Protein AF-A0A8C5NY15-F1 (afdb_monomer_lite)

InterPro domains:
  IPR000096 Serum amyloid A protein [PF00277] (27-74)
  IPR000096 Serum amyloid A protein [SM00197] (20-74)

Secondary structure (DSSP, 8-state):
-HHHHHHHHHHHHHHHTSHHHHHHHHHHHHHHHHHHHHTT--HHHHHHHHHHHHHHHTT--GGGGPPTT--TT-

Foldseek 3Di:
DVVVVVVVVVCVVCVVVVNVVVVVLVVVLVVVLVVVVVVPDDPVVSVVSVVLSVCVVVVHDNCVPPDPPDDPVD

Structure (mmCIF, N/CA/C/O backbone):
data_AF-A0A8C5NY15-F1
#
_entry.id   AF-A0A8C5NY15-F1
#
loop_
_atom_site.group_PDB
_atom_site.id
_atom_site.type_symbol
_atom_site.label_atom_id
_atom_site.label_alt_id
_atom_site.label_comp_id
_atom_site.label_asym_id
_atom_site.label_entity_id
_atom_site.label_seq_id
_atom_site.pdbx_PDB_ins_code
_atom_site.Cartn_x
_atom_site.Cartn_y
_atom_site.Cartn_z
_atom_site.occupancy
_atom_site.B_iso_or_equiv
_atom_site.auth_seq_id
_atom_site.auth_comp_id
_atom_site.auth_asym_id
_atom_site.auth_atom_id
_atom_site.pdbx_PDB_model_num
ATOM 1 N N . MET A 1 1 ? 4.104 -2.365 33.872 1.00 61.97 1 MET A N 1
ATOM 2 C CA . MET A 1 1 ? 2.656 -2.310 34.181 1.00 61.97 1 MET A CA 1
ATOM 3 C C . MET A 1 1 ? 1.978 -1.057 33.629 1.00 61.97 1 MET A C 1
ATOM 5 O O . MET A 1 1 ? 1.118 -1.219 32.786 1.00 61.97 1 MET A O 1
ATOM 9 N N . LYS A 1 2 ? 2.395 0.168 33.994 1.00 67.69 2 LYS A N 1
ATOM 10 C CA . LYS A 1 2 ? 1.721 1.424 33.576 1.00 67.69 2 LYS A CA 1
ATOM 11 C C . LYS A 1 2 ? 1.807 1.743 32.069 1.00 67.69 2 LYS A C 1
ATOM 13 O O . LYS A 1 2 ? 0.832 2.192 31.479 1.00 67.69 2 LYS A O 1
ATOM 18 N N . LEU A 1 3 ? 2.955 1.464 31.440 1.00 73.31 3 LEU A N 1
ATOM 19 C CA . LEU A 1 3 ? 3.158 1.657 29.994 1.00 73.31 3 LEU A CA 1
ATOM 20 C C . LEU A 1 3 ? 2.342 0.667 29.155 1.00 73.31 3 LEU A C 1
ATOM 22 O O . LEU A 1 3 ? 1.717 1.057 28.180 1.00 73.31 3 LEU A O 1
ATOM 26 N N . PHE A 1 4 ? 2.294 -0.599 29.576 1.00 74.88 4 PHE A N 1
ATOM 27 C CA . PHE A 1 4 ? 1.541 -1.646 28.882 1.00 74.88 4 PHE A CA 1
ATOM 28 C C . PHE A 1 4 ? 0.036 -1.385 28.907 1.00 74.88 4 PHE A C 1
ATOM 30 O O . PHE A 1 4 ? -0.624 -1.535 27.886 1.00 74.88 4 PHE A O 1
ATOM 37 N N . THR A 1 5 ? -0.504 -0.934 30.041 1.00 82.31 5 THR A N 1
ATOM 38 C CA . THR A 1 5 ? -1.920 -0.558 30.135 1.00 82.31 5 THR A CA 1
ATOM 39 C C . THR A 1 5 ? -2.262 0.647 29.259 1.00 82.31 5 THR A C 1
ATOM 41 O O . THR A 1 5 ? -3.314 0.649 28.628 1.00 82.31 5 THR A O 1
ATOM 44 N N . GLY A 1 6 ? -1.368 1.639 29.160 1.00 81.56 6 GLY A N 1
ATOM 45 C CA . GLY A 1 6 ? -1.557 2.786 28.264 1.00 81.56 6 GLY A CA 1
ATOM 46 C C . GLY A 1 6 ? -1.489 2.400 26.785 1.00 81.56 6 GLY A C 1
ATOM 47 O O . GLY A 1 6 ? -2.303 2.857 25.990 1.00 81.56 6 GLY A O 1
ATOM 48 N N . LEU A 1 7 ? -0.570 1.502 26.429 1.00 82.00 7 LEU A N 1
ATOM 49 C CA . LEU A 1 7 ? -0.405 1.014 25.061 1.00 82.00 7 LEU A CA 1
ATOM 50 C C . LEU A 1 7 ? -1.613 0.173 24.629 1.00 82.00 7 LEU A C 1
ATOM 52 O O . LEU A 1 7 ? -2.143 0.401 23.550 1.00 82.00 7 LEU A O 1
ATOM 56 N N . ILE A 1 8 ? -2.125 -0.706 25.499 1.00 81.81 8 ILE A N 1
ATOM 57 C CA . ILE A 1 8 ? -3.360 -1.468 25.241 1.00 81.81 8 ILE A CA 1
ATOM 58 C C . ILE A 1 8 ? -4.559 -0.534 25.048 1.00 81.81 8 ILE A C 1
ATOM 60 O O . ILE A 1 8 ? -5.338 -0.744 24.122 1.00 81.81 8 ILE A O 1
ATOM 64 N N . PHE A 1 9 ? -4.696 0.513 25.868 1.00 80.31 9 PHE A N 1
ATOM 65 C CA . PHE A 1 9 ? -5.777 1.490 25.721 1.00 80.31 9 PHE A CA 1
ATOM 66 C C . PHE A 1 9 ? -5.677 2.270 24.400 1.00 80.31 9 PHE A C 1
ATOM 68 O O . PHE A 1 9 ? -6.666 2.372 23.676 1.00 80.31 9 PHE A O 1
ATOM 75 N N . CYS A 1 10 ? -4.480 2.742 24.035 1.00 73.88 10 CYS A N 1
ATOM 76 C CA . CYS A 1 10 ? -4.231 3.380 22.737 1.00 73.88 10 CYS A CA 1
ATOM 77 C C . CYS A 1 10 ? -4.584 2.456 21.564 1.00 73.88 10 CYS A C 1
ATOM 79 O O . CYS A 1 10 ? -5.269 2.879 20.634 1.00 73.88 10 CYS A O 1
ATOM 81 N N . SER A 1 11 ? -4.170 1.188 21.619 1.00 75.19 11 SER A N 1
ATOM 82 C CA . SER A 1 11 ? -4.479 0.196 20.584 1.00 75.19 11 SER A CA 1
ATOM 83 C C . SER A 1 11 ? -5.979 -0.073 20.461 1.00 75.19 11 SER A C 1
ATOM 85 O O . SER A 1 11 ? -6.480 -0.232 19.353 1.00 75.19 11 SER A O 1
ATOM 87 N N . LEU A 1 12 ? -6.710 -0.094 21.579 1.00 78.06 12 LEU A N 1
ATOM 88 C CA . LEU A 1 12 ? -8.162 -0.294 21.601 1.00 78.06 12 LEU A CA 1
ATOM 89 C C . LEU A 1 12 ? -8.910 0.888 20.970 1.00 78.06 12 LEU A C 1
ATOM 91 O O . LEU A 1 12 ? -9.798 0.681 20.145 1.00 78.06 12 LEU A O 1
ATOM 95 N N . VAL A 1 13 ? -8.516 2.121 21.301 1.00 75.38 13 VAL A N 1
ATOM 96 C CA . VAL A 1 13 ? -9.120 3.342 20.738 1.00 75.38 13 VAL A CA 1
ATOM 97 C C . VAL A 1 13 ? -8.834 3.469 19.235 1.00 75.38 13 VAL A C 1
ATOM 99 O O . VAL A 1 13 ? -9.737 3.757 18.446 1.00 75.38 13 VAL A O 1
ATOM 102 N N . LEU A 1 14 ? -7.600 3.198 18.802 1.00 71.62 14 LEU A N 1
ATOM 103 C CA . LEU A 1 14 ? -7.234 3.221 17.381 1.00 71.62 14 LEU A CA 1
ATOM 104 C C . LEU A 1 14 ? -7.850 2.050 16.596 1.00 71.62 14 LEU A C 1
ATOM 106 O O . LEU A 1 14 ? -8.213 2.215 15.432 1.00 71.62 14 LEU A O 1
ATOM 110 N N . GLY A 1 15 ? -8.005 0.882 17.225 1.00 70.31 15 GLY A N 1
ATOM 111 C CA . GLY A 1 15 ? -8.621 -0.297 16.616 1.00 70.31 15 GLY A CA 1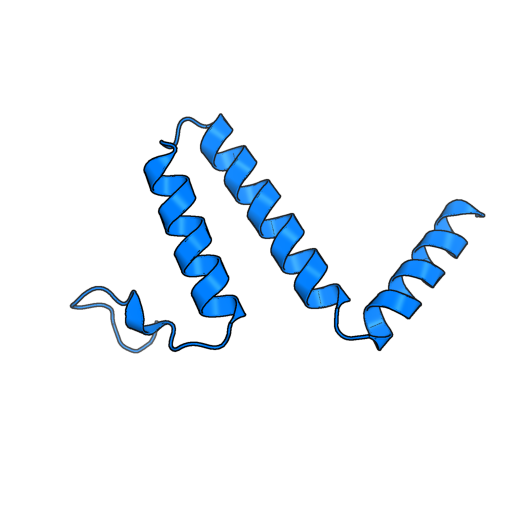
ATOM 112 C C . GLY A 1 15 ? -10.114 -0.119 16.331 1.00 70.31 15 GLY A C 1
ATOM 113 O O . GLY A 1 15 ? -10.581 -0.509 15.266 1.00 70.31 15 GLY A O 1
ATOM 114 N N . ILE A 1 16 ? -10.858 0.532 17.234 1.00 69.69 16 ILE A N 1
ATOM 115 C CA . ILE A 1 16 ? -12.302 0.788 17.068 1.00 69.69 16 ILE A CA 1
ATOM 116 C C . ILE A 1 16 ? -12.583 1.815 15.956 1.00 69.69 16 ILE A C 1
ATOM 118 O O . ILE A 1 16 ? -13.624 1.754 15.309 1.00 69.69 16 ILE A O 1
ATOM 122 N N . SER A 1 17 ? -11.654 2.738 15.695 1.00 65.56 17 SER A N 1
ATOM 123 C CA . SER A 1 17 ? -11.824 3.790 14.679 1.00 65.56 17 SER A CA 1
ATOM 124 C C . SER A 1 17 ? -11.471 3.357 13.248 1.00 65.56 17 SER A C 1
ATOM 126 O O . SER A 1 17 ? -11.551 4.176 12.336 1.00 65.56 17 SER A O 1
ATOM 128 N N . GLY A 1 18 ? -11.036 2.109 13.023 1.00 64.00 18 GLY A N 1
ATOM 129 C CA . GLY A 1 18 ? -10.584 1.619 11.708 1.00 64.00 18 GLY A CA 1
ATOM 130 C C . GLY A 1 18 ? -9.271 2.245 11.201 1.00 64.00 18 GLY A C 1
ATOM 131 O O . GLY A 1 18 ? -8.675 1.750 10.247 1.00 64.00 18 GLY A O 1
ATOM 132 N N . SER A 1 19 ? -8.774 3.288 11.873 1.00 73.69 19 SER A N 1
ATOM 133 C CA . SER A 1 19 ? -7.561 4.039 11.530 1.00 73.69 19 SER A CA 1
ATOM 134 C C . SER A 1 19 ? -6.273 3.258 11.811 1.00 73.69 19 SER A C 1
ATOM 136 O O . SER A 1 19 ? -5.255 3.476 11.155 1.00 73.69 19 SER A O 1
ATOM 138 N N . TRP A 1 20 ? -6.314 2.289 12.733 1.00 75.94 20 TRP A N 1
ATOM 139 C CA . TRP A 1 20 ? -5.138 1.496 13.100 1.00 75.94 20 TRP A CA 1
ATOM 140 C C . TRP A 1 20 ? -4.481 0.800 11.900 1.00 75.94 20 TRP A C 1
ATOM 142 O O . TRP A 1 20 ? -3.261 0.845 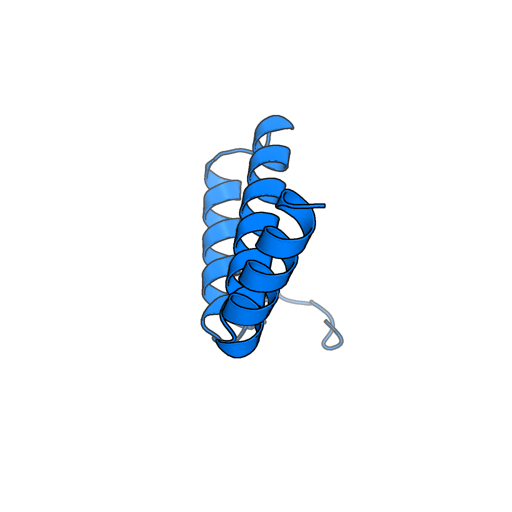11.764 1.00 75.94 20 TRP A O 1
ATOM 152 N N . PHE A 1 21 ? -5.269 0.217 10.991 1.00 76.44 21 PHE A N 1
ATOM 153 C CA . PHE A 1 21 ? -4.716 -0.469 9.820 1.00 76.44 21 PHE A CA 1
ATOM 154 C C . PHE A 1 21 ? -4.056 0.505 8.833 1.00 76.44 21 PHE A C 1
ATOM 156 O O . PHE A 1 21 ? -2.995 0.200 8.287 1.00 76.44 21 PHE A O 1
ATOM 163 N N . SER A 1 22 ? -4.643 1.692 8.647 1.00 79.19 22 SER A N 1
ATOM 164 C CA . SER A 1 22 ? -4.071 2.752 7.808 1.00 79.19 22 SER A CA 1
ATOM 165 C C . SER A 1 22 ? -2.752 3.254 8.387 1.00 79.19 22 SER A C 1
ATOM 167 O O . SER A 1 22 ? -1.744 3.271 7.687 1.00 79.19 22 SER A O 1
ATOM 169 N N . PHE A 1 23 ? -2.742 3.575 9.682 1.00 81.50 23 PHE A N 1
ATOM 170 C CA . PHE A 1 23 ? -1.560 4.061 10.388 1.00 81.50 23 PHE A CA 1
ATOM 171 C C . PHE A 1 23 ? -0.405 3.051 10.352 1.00 81.50 23 PHE A C 1
ATOM 173 O O . PHE A 1 23 ? 0.727 3.411 10.041 1.00 81.50 23 PHE A O 1
ATOM 180 N N . VAL A 1 24 ? -0.682 1.769 10.622 1.00 83.88 24 VAL A N 1
ATOM 181 C CA . VAL A 1 24 ? 0.341 0.710 10.573 1.00 83.88 24 VAL A CA 1
ATOM 182 C C . VAL A 1 24 ? 0.867 0.511 9.149 1.00 83.88 24 VAL A C 1
ATOM 184 O O . VAL A 1 24 ? 2.073 0.366 8.959 1.00 83.88 24 VAL A O 1
ATOM 187 N N . SER A 1 25 ? -0.014 0.531 8.146 1.00 81.12 25 SER A N 1
ATOM 188 C CA . SER A 1 25 ? 0.380 0.370 6.740 1.00 81.12 25 SER A CA 1
ATOM 189 C C . SER A 1 25 ? 1.224 1.536 6.227 1.00 81.12 25 SER A C 1
ATOM 191 O O . SER A 1 25 ? 2.087 1.335 5.373 1.00 81.12 25 SER A O 1
ATOM 193 N N . GLU A 1 26 ? 0.966 2.751 6.708 1.00 84.12 26 GLU A N 1
ATOM 194 C CA . GLU A 1 26 ? 1.740 3.952 6.390 1.00 84.12 26 GLU A CA 1
ATOM 195 C C . GLU A 1 26 ? 3.114 3.908 7.063 1.00 84.12 26 GLU A C 1
ATOM 197 O O . GLU A 1 26 ? 4.124 3.914 6.366 1.00 84.12 26 GLU A O 1
ATOM 202 N N . ALA A 1 27 ? 3.161 3.677 8.380 1.00 86.62 27 ALA A N 1
ATOM 203 C CA . ALA A 1 27 ? 4.412 3.562 9.130 1.00 86.62 27 ALA A CA 1
ATOM 204 C C . ALA A 1 27 ? 5.337 2.448 8.599 1.00 86.62 27 ALA A C 1
ATOM 206 O O . ALA A 1 27 ? 6.557 2.609 8.562 1.00 86.62 27 ALA A O 1
ATOM 207 N N . TYR A 1 28 ? 4.772 1.312 8.173 1.00 84.31 28 TYR A N 1
ATOM 208 C CA . TYR A 1 28 ? 5.544 0.239 7.544 1.00 84.31 28 TYR A CA 1
ATOM 209 C C . TYR A 1 28 ? 6.097 0.643 6.168 1.00 84.31 28 TYR A C 1
ATOM 211 O O . TYR A 1 28 ? 7.238 0.306 5.848 1.00 84.31 28 TYR A O 1
ATOM 219 N N . GLY A 1 29 ? 5.308 1.365 5.364 1.00 84.31 29 GLY A N 1
ATOM 220 C CA . GLY A 1 29 ? 5.738 1.888 4.065 1.00 84.31 29 GLY A CA 1
ATOM 221 C C . GLY A 1 29 ? 6.914 2.849 4.208 1.00 84.31 29 GLY A C 1
ATOM 222 O O . GLY A 1 29 ? 7.961 2.618 3.607 1.00 84.31 29 GLY A O 1
ATOM 223 N N . ASP A 1 30 ? 6.780 3.834 5.095 1.00 85.94 30 ASP A N 1
ATOM 224 C CA . ASP A 1 30 ? 7.810 4.842 5.356 1.00 85.94 30 ASP A CA 1
ATOM 225 C C . ASP A 1 30 ? 9.114 4.208 5.863 1.00 85.94 30 ASP A C 1
ATOM 227 O O . ASP A 1 30 ? 10.207 4.562 5.421 1.00 85.94 30 ASP A O 1
ATOM 231 N N . LEU A 1 31 ? 9.019 3.210 6.752 1.00 89.75 31 LEU A N 1
ATOM 232 C CA . LEU A 1 31 ? 10.187 2.465 7.226 1.00 89.75 31 LEU A CA 1
ATOM 233 C C . LEU A 1 31 ? 10.876 1.702 6.085 1.00 89.75 31 LEU A C 1
ATOM 235 O O . LEU A 1 31 ? 12.104 1.718 5.978 1.00 89.75 31 LEU A O 1
ATOM 239 N N . ARG A 1 32 ? 10.099 1.021 5.233 1.00 86.00 32 ARG A N 1
ATOM 240 C CA . ARG A 1 32 ? 10.628 0.281 4.080 1.00 86.00 32 ARG A CA 1
ATOM 241 C C . ARG A 1 32 ? 11.310 1.227 3.091 1.00 86.00 32 ARG A C 1
ATOM 243 O O . ARG A 1 32 ? 12.371 0.897 2.568 1.00 86.00 32 ARG A O 1
ATOM 250 N N . GLU A 1 33 ? 10.720 2.383 2.817 1.00 83.31 33 GLU A N 1
ATOM 251 C CA . GLU A 1 33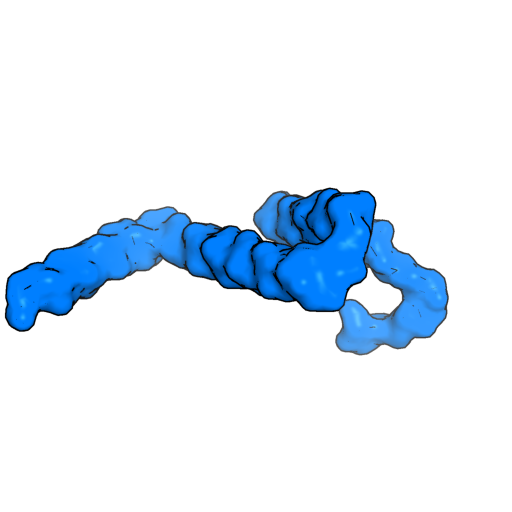 ? 11.285 3.419 1.945 1.00 83.31 33 GLU A CA 1
ATOM 252 C C . GLU A 1 33 ? 12.576 4.005 2.522 1.00 83.31 33 GLU A C 1
ATOM 254 O O . GLU A 1 33 ? 13.589 4.031 1.825 1.00 83.31 33 GLU A O 1
ATOM 259 N N . GLY A 1 34 ? 12.598 4.353 3.811 1.00 84.56 34 GLY A N 1
ATOM 260 C CA . GLY A 1 34 ? 13.802 4.854 4.479 1.00 84.56 34 GLY A CA 1
ATOM 261 C C . GLY A 1 34 ? 14.964 3.859 4.446 1.00 84.56 34 GLY A C 1
ATOM 262 O O . GLY A 1 34 ? 16.105 4.240 4.185 1.00 84.56 34 GLY A O 1
ATOM 263 N N . LEU A 1 35 ? 14.681 2.565 4.630 1.00 86.12 35 LEU A N 1
ATOM 264 C CA . LEU A 1 35 ? 15.692 1.517 4.472 1.00 86.12 35 LEU A CA 1
ATOM 265 C C . LEU A 1 35 ? 16.188 1.416 3.025 1.00 86.12 35 LEU A C 1
ATOM 267 O O . LEU A 1 35 ? 17.386 1.282 2.800 1.00 86.12 35 LEU A O 1
ATOM 271 N N . GLN A 1 36 ? 15.299 1.498 2.037 1.00 82.88 36 GLN A N 1
ATOM 272 C CA . GLN A 1 36 ? 15.695 1.449 0.626 1.00 82.88 36 GLN A CA 1
ATOM 273 C C . GLN A 1 36 ? 16.565 2.643 0.221 1.00 82.88 36 GLN A C 1
ATOM 275 O O . GLN A 1 36 ? 17.584 2.444 -0.438 1.00 82.88 36 GLN A O 1
ATOM 280 N N . SER A 1 37 ? 16.204 3.852 0.655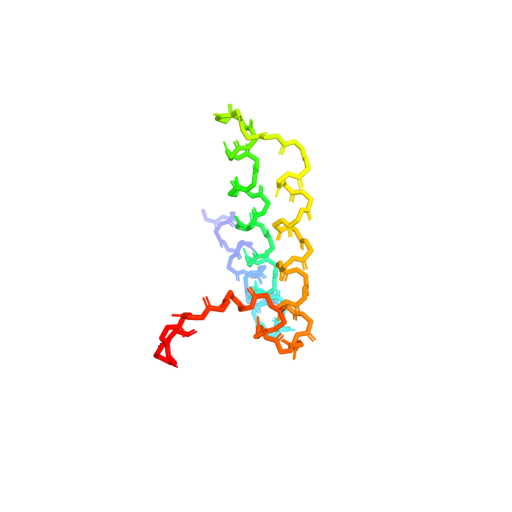 1.00 79.44 37 SER A N 1
ATOM 281 C CA . SER A 1 37 ? 17.019 5.055 0.461 1.00 79.44 37 SER A CA 1
ATOM 282 C C . SER A 1 37 ? 18.404 4.886 1.102 1.00 79.44 37 SER A C 1
ATOM 284 O O . SER A 1 37 ? 19.423 5.133 0.457 1.00 79.44 37 SER A O 1
ATOM 286 N N . PHE A 1 38 ? 18.471 4.325 2.317 1.00 84.62 38 PHE A N 1
ATOM 287 C CA . PHE A 1 38 ? 19.740 4.033 2.993 1.00 84.62 38 PHE A CA 1
ATOM 288 C C . PHE A 1 38 ? 20.638 3.046 2.222 1.00 84.62 38 PHE A C 1
ATOM 290 O O . PHE A 1 38 ? 21.858 3.198 2.221 1.00 84.62 38 PHE A O 1
ATOM 297 N N . PHE A 1 39 ? 20.059 2.055 1.535 1.00 83.94 39 PHE A N 1
ATOM 298 C CA . PHE A 1 39 ? 20.807 1.095 0.712 1.00 83.94 39 PHE A CA 1
ATOM 299 C C . PHE A 1 39 ? 21.143 1.601 -0.706 1.00 83.94 39 PHE A C 1
ATOM 301 O O . PHE A 1 39 ? 21.683 0.835 -1.505 1.00 83.94 39 PHE A O 1
ATOM 308 N N . GLY A 1 40 ? 20.893 2.879 -1.016 1.00 72.94 40 GLY A N 1
ATOM 309 C CA . GLY A 1 40 ? 21.380 3.527 -2.240 1.00 72.94 40 GLY A CA 1
ATOM 310 C C . GLY A 1 40 ? 20.398 3.549 -3.413 1.00 72.94 40 GLY A C 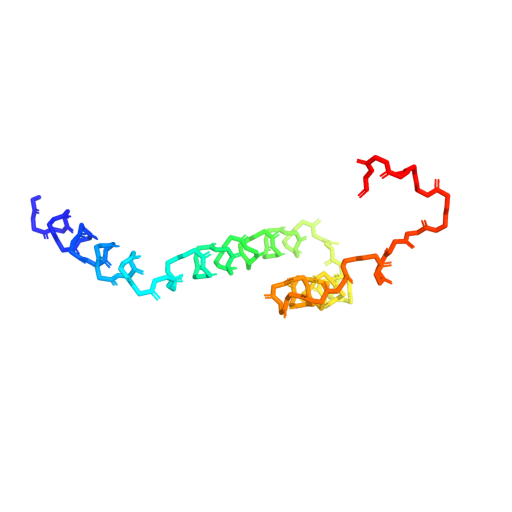1
ATOM 311 O O . GLY A 1 40 ? 20.834 3.628 -4.561 1.00 72.94 40 GLY A O 1
ATOM 312 N N . ARG A 1 41 ? 19.086 3.475 -3.157 1.00 72.38 41 ARG A N 1
ATOM 313 C CA . ARG A 1 41 ? 18.056 3.749 -4.177 1.00 72.38 41 ARG A CA 1
ATOM 314 C C . ARG A 1 41 ? 17.910 5.259 -4.401 1.00 72.38 41 ARG A C 1
ATOM 316 O O . ARG A 1 41 ? 17.983 6.020 -3.441 1.00 72.38 41 ARG A O 1
ATOM 323 N N . GLY A 1 42 ? 17.713 5.678 -5.652 1.00 72.38 42 GLY A N 1
ATOM 324 C CA . GLY A 1 42 ? 17.556 7.092 -6.008 1.00 72.38 42 GLY A CA 1
ATOM 325 C C . GLY A 1 42 ? 16.233 7.693 -5.521 1.00 72.38 42 GLY A C 1
ATOM 326 O O . GLY A 1 42 ? 15.237 6.989 -5.347 1.00 72.38 42 GLY A O 1
ATOM 327 N N . ASP A 1 43 ? 16.213 9.011 -5.321 1.00 72.06 43 ASP A N 1
ATOM 328 C CA . ASP A 1 43 ? 15.039 9.739 -4.817 1.00 72.06 43 ASP A CA 1
ATOM 329 C C . ASP A 1 43 ? 13.831 9.645 -5.771 1.00 72.06 43 ASP A C 1
ATOM 331 O O . ASP A 1 43 ? 12.690 9.550 -5.320 1.00 72.06 43 ASP A O 1
ATOM 335 N N . GLU A 1 44 ? 14.073 9.589 -7.086 1.00 70.75 44 GLU A N 1
ATOM 336 C CA . GLU A 1 44 ? 13.027 9.427 -8.110 1.00 70.75 44 GLU A CA 1
ATOM 337 C C . GLU A 1 44 ? 12.290 8.081 -7.984 1.00 70.75 44 GLU A C 1
ATOM 339 O O . GLU A 1 44 ? 11.059 8.040 -8.047 1.00 70.75 44 GLU A O 1
ATOM 344 N N . ASP A 1 45 ? 13.023 6.995 -7.709 1.00 78.00 45 ASP A N 1
ATOM 345 C CA . ASP A 1 45 ? 12.441 5.667 -7.468 1.00 78.00 45 ASP A CA 1
ATOM 346 C C . ASP A 1 45 ? 11.588 5.663 -6.188 1.00 78.00 45 ASP A C 1
ATOM 348 O O . ASP A 1 45 ? 10.545 5.013 -6.124 1.00 78.00 45 ASP A O 1
ATOM 352 N N . THR A 1 46 ? 12.003 6.426 -5.171 1.00 80.88 46 THR A N 1
ATOM 353 C CA . THR A 1 46 ? 11.264 6.546 -3.904 1.00 80.88 46 THR A CA 1
ATOM 354 C C . THR A 1 46 ? 9.948 7.303 -4.103 1.00 80.88 46 THR A C 1
ATOM 356 O O . THR A 1 46 ? 8.914 6.908 -3.565 1.00 80.88 46 THR A O 1
ATOM 359 N N . MET A 1 47 ? 9.948 8.359 -4.923 1.00 83.81 47 MET A N 1
ATOM 360 C CA . MET A 1 47 ? 8.733 9.116 -5.246 1.00 83.81 47 MET A CA 1
ATOM 361 C C . MET A 1 47 ? 7.707 8.283 -6.022 1.00 83.81 47 MET A C 1
ATOM 363 O O . MET A 1 47 ? 6.517 8.327 -5.698 1.00 83.81 47 MET A O 1
ATOM 367 N N . ALA A 1 48 ? 8.154 7.505 -7.010 1.00 87.12 48 ALA A N 1
ATOM 368 C CA . ALA A 1 48 ? 7.272 6.632 -7.782 1.00 87.12 48 ALA A CA 1
ATOM 369 C C . ALA A 1 48 ? 6.635 5.536 -6.903 1.00 87.12 48 ALA A C 1
ATOM 371 O O . ALA A 1 48 ? 5.431 5.281 -7.003 1.00 87.12 48 ALA A O 1
ATOM 372 N N . ASP A 1 49 ? 7.412 4.945 -5.987 1.00 86.38 49 ASP A N 1
ATOM 373 C CA . ASP A 1 49 ? 6.911 3.965 -5.013 1.00 86.38 49 ASP A CA 1
ATOM 374 C C . ASP A 1 49 ? 5.833 4.589 -4.097 1.00 86.38 49 ASP A C 1
ATOM 376 O O . ASP A 1 49 ? 4.781 3.981 -3.862 1.00 86.38 49 ASP A O 1
ATOM 380 N N . GLN A 1 50 ? 6.029 5.831 -3.631 1.00 88.62 50 GLN A N 1
ATOM 381 C CA . GLN A 1 50 ? 5.025 6.540 -2.826 1.00 88.62 50 GLN A CA 1
ATOM 382 C C . GLN A 1 50 ? 3.731 6.809 -3.592 1.00 88.62 50 GLN A C 1
ATOM 384 O O . GLN A 1 50 ? 2.640 6.684 -3.024 1.00 88.62 50 GLN A O 1
ATOM 389 N N . GLU A 1 51 ? 3.823 7.184 -4.865 1.00 91.69 51 GLU A N 1
ATOM 390 C CA . GLU A 1 51 ? 2.649 7.423 -5.700 1.00 91.69 51 GLU A CA 1
ATOM 391 C C . GLU A 1 51 ? 1.830 6.141 -5.883 1.00 91.69 51 GLU A C 1
ATOM 393 O O . GLU A 1 51 ? 0.616 6.148 -5.648 1.00 91.69 51 GLU A O 1
ATOM 398 N N . ALA A 1 52 ? 2.490 5.023 -6.199 1.00 91.81 52 ALA A N 1
ATOM 399 C CA . ALA A 1 52 ? 1.839 3.723 -6.316 1.00 91.81 52 ALA A CA 1
ATOM 400 C C . ALA A 1 52 ? 1.179 3.291 -4.992 1.00 91.81 52 ALA A C 1
ATOM 402 O O . ALA A 1 52 ? 0.020 2.855 -4.981 1.00 91.81 52 ALA A O 1
ATOM 403 N N . ASN A 1 53 ? 1.864 3.497 -3.861 1.00 90.25 53 ASN A N 1
ATOM 404 C CA . ASN A 1 53 ? 1.330 3.222 -2.526 1.00 90.25 53 ASN A CA 1
ATOM 405 C C . ASN A 1 53 ? 0.074 4.062 -2.227 1.00 90.25 53 ASN A C 1
ATOM 407 O O . ASN A 1 53 ? -0.937 3.530 -1.758 1.00 90.25 53 ASN A O 1
ATOM 411 N N . ARG A 1 54 ? 0.100 5.371 -2.515 1.00 93.06 54 ARG A N 1
ATOM 412 C CA . ARG A 1 54 ? -1.054 6.270 -2.321 1.00 93.06 54 ARG A CA 1
ATOM 413 C C . ARG A 1 54 ? -2.219 5.902 -3.235 1.00 93.06 54 ARG A C 1
ATOM 415 O O . ARG A 1 54 ? -3.364 5.904 -2.785 1.00 93.06 54 ARG A O 1
ATOM 422 N N . TRP A 1 55 ? -1.943 5.550 -4.490 1.00 95.12 55 TRP A N 1
ATOM 423 C CA . TRP A 1 55 ? -2.957 5.114 -5.447 1.00 95.12 55 TRP A CA 1
ATOM 424 C C . TRP A 1 55 ? -3.700 3.871 -4.949 1.00 95.12 55 TRP A C 1
ATOM 426 O O . TRP A 1 55 ? -4.929 3.904 -4.838 1.00 95.12 55 TRP A O 1
ATOM 436 N N . GLY A 1 56 ? -2.965 2.827 -4.554 1.00 91.94 56 GLY A N 1
ATOM 437 C CA . GLY A 1 56 ? -3.546 1.601 -4.002 1.00 91.94 56 GLY A CA 1
ATOM 438 C C . GLY A 1 56 ? -4.344 1.850 -2.718 1.00 91.94 56 GLY A C 1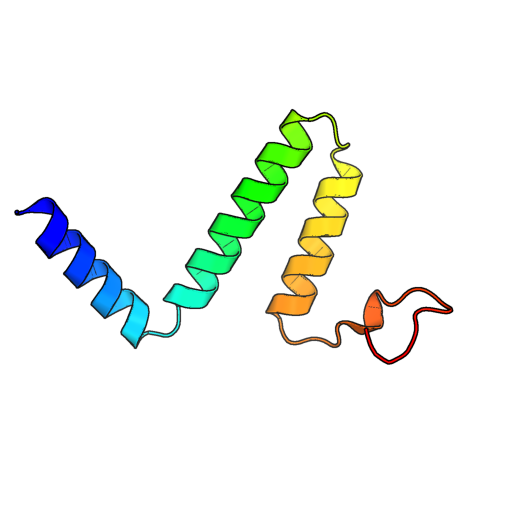
ATOM 439 O O . GLY A 1 56 ? -5.485 1.404 -2.605 1.00 91.94 56 GLY A O 1
ATOM 440 N N . ARG A 1 57 ? -3.803 2.641 -1.778 1.00 89.31 57 ARG A N 1
ATOM 441 C CA . ARG A 1 57 ? -4.510 3.000 -0.530 1.00 89.31 57 ARG A CA 1
ATOM 442 C C . ARG A 1 57 ? -5.779 3.817 -0.771 1.00 89.31 57 ARG A C 1
ATOM 444 O O . ARG A 1 57 ? -6.726 3.695 -0.002 1.00 89.31 57 ARG A O 1
ATOM 451 N N . SER A 1 58 ? -5.825 4.617 -1.837 1.00 92.69 58 SER A N 1
ATOM 452 C CA . SER A 1 58 ? -7.024 5.379 -2.214 1.00 92.69 58 SER A CA 1
ATOM 453 C C . SER A 1 58 ? -8.148 4.520 -2.813 1.00 92.69 58 SER A C 1
ATOM 455 O O . SER A 1 58 ? -9.216 5.049 -3.113 1.00 92.69 58 SER A O 1
ATOM 457 N N . GLY A 1 59 ? -7.927 3.210 -2.989 1.00 92.31 59 GLY A N 1
ATOM 458 C CA . GLY A 1 59 ? -8.919 2.271 -3.522 1.00 92.31 59 GLY A CA 1
ATOM 459 C C . GLY A 1 59 ? -9.072 2.311 -5.044 1.00 92.31 59 GLY A C 1
ATOM 460 O O . GLY A 1 59 ? -10.045 1.782 -5.577 1.00 92.31 59 GLY A O 1
ATOM 461 N N . LYS A 1 60 ? -8.138 2.951 -5.753 1.00 94.62 60 LYS A N 1
ATOM 462 C CA . LYS A 1 60 ? -8.116 2.984 -7.219 1.00 94.62 60 LYS A CA 1
ATOM 463 C C . LYS A 1 60 ? -7.581 1.666 -7.787 1.00 94.62 60 LYS A C 1
ATOM 465 O O . LYS A 1 60 ? -6.885 0.929 -7.097 1.00 94.62 60 LYS A O 1
ATOM 470 N N . ASP A 1 61 ? -7.886 1.393 -9.057 1.00 95.50 61 ASP A N 1
ATOM 471 C CA . ASP A 1 61 ? -7.487 0.154 -9.739 1.00 95.50 61 ASP A CA 1
ATOM 472 C C . ASP A 1 61 ? -5.953 -0.021 -9.758 1.00 95.50 61 ASP A C 1
ATOM 474 O O . ASP A 1 61 ? -5.260 0.788 -10.388 1.00 95.50 61 ASP A O 1
ATOM 478 N N . PRO A 1 62 ? -5.400 -1.064 -9.109 1.00 93.88 62 PRO A N 1
ATOM 479 C CA . PRO A 1 62 ? -3.965 -1.339 -9.119 1.00 93.88 62 PRO A CA 1
ATOM 480 C C . PRO A 1 62 ? -3.423 -1.681 -10.510 1.00 93.88 62 PRO A C 1
ATOM 482 O O . PRO A 1 62 ? -2.232 -1.488 -10.764 1.00 93.88 62 PRO A O 1
ATOM 485 N N . ASN A 1 63 ? -4.279 -2.133 -11.438 1.00 95.00 63 ASN A N 1
ATOM 486 C CA . ASN A 1 63 ? -3.851 -2.447 -12.801 1.00 95.00 63 ASN A CA 1
ATOM 487 C C . ASN A 1 63 ? -3.397 -1.216 -13.593 1.00 95.00 63 ASN A C 1
ATOM 489 O O . ASN A 1 63 ? -2.794 -1.375 -14.653 1.00 95.00 63 ASN A O 1
ATOM 493 N N . HIS A 1 64 ? -3.594 -0.007 -13.059 1.00 94.56 64 HIS A N 1
ATOM 494 C CA . HIS A 1 64 ? -2.982 1.215 -13.572 1.00 94.56 64 HIS A CA 1
ATOM 495 C C . HIS A 1 64 ? -1.458 1.084 -13.760 1.00 94.56 64 HIS A C 1
ATOM 497 O O . HIS A 1 64 ? -0.917 1.596 -14.737 1.00 94.56 64 HIS A O 1
ATOM 503 N N . PHE A 1 65 ? -0.782 0.336 -12.878 1.00 94.19 65 PHE A N 1
ATOM 504 C CA . PHE A 1 65 ? 0.665 0.099 -12.934 1.00 94.19 65 PHE A CA 1
ATOM 505 C C . PHE A 1 65 ? 1.042 -1.282 -13.500 1.00 94.19 65 PHE A C 1
ATOM 507 O O . PHE A 1 65 ? 2.198 -1.695 -13.406 1.00 94.19 65 PHE A O 1
ATOM 514 N N . ARG A 1 66 ? 0.091 -2.031 -14.079 1.00 94.81 66 ARG A N 1
ATOM 515 C CA . ARG A 1 66 ? 0.347 -3.389 -14.576 1.00 94.81 66 ARG A CA 1
ATOM 516 C C . ARG A 1 66 ? 1.238 -3.358 -15.828 1.00 94.81 66 ARG A C 1
ATOM 518 O O . ARG A 1 66 ? 0.831 -2.804 -16.851 1.00 94.81 66 ARG A O 1
ATOM 525 N N . PRO A 1 67 ? 2.413 -4.010 -15.825 1.00 95.44 67 PRO A N 1
ATOM 526 C CA . PRO A 1 67 ? 3.238 -4.103 -17.021 1.00 95.44 67 PRO A CA 1
ATOM 527 C C . PRO A 1 67 ? 2.625 -5.061 -18.053 1.00 95.44 67 PRO A C 1
ATOM 529 O O . PRO A 1 67 ? 1.976 -6.058 -17.719 1.00 95.44 67 PRO A O 1
ATOM 532 N N . ARG A 1 68 ? 2.870 -4.786 -19.340 1.00 94.94 68 ARG A N 1
ATOM 533 C CA . ARG A 1 68 ? 2.419 -5.659 -20.435 1.00 94.94 68 ARG A CA 1
ATOM 534 C C . ARG A 1 68 ? 3.048 -7.047 -20.306 1.00 94.94 68 ARG A C 1
ATOM 536 O O . ARG A 1 68 ? 4.260 -7.167 -20.162 1.00 94.94 68 ARG A O 1
ATOM 543 N N . GLY A 1 69 ? 2.216 -8.083 -20.412 1.00 95.19 69 GLY A N 1
ATOM 544 C CA . GLY A 1 69 ? 2.645 -9.482 -20.331 1.00 95.19 69 GLY A CA 1
ATOM 545 C C . GLY A 1 69 ? 2.676 -10.070 -18.917 1.00 95.19 69 GLY A C 1
ATOM 546 O O . GLY A 1 69 ? 3.063 -11.228 -18.773 1.00 95.19 69 GLY A O 1
ATOM 547 N N . LEU A 1 70 ? 2.259 -9.326 -17.882 1.00 94.94 70 LEU A N 1
ATOM 548 C CA . LEU A 1 70 ? 2.120 -9.889 -16.539 1.00 94.94 70 LEU A CA 1
ATOM 549 C C . LEU A 1 70 ? 0.960 -10.908 -16.503 1.00 94.94 70 LEU A C 1
ATOM 551 O O . LEU A 1 70 ? -0.165 -10.526 -16.838 1.00 94.94 70 LEU A O 1
ATOM 555 N N . PRO A 1 71 ? 1.187 -12.173 -16.091 1.00 96.56 71 PRO A N 1
ATOM 556 C CA . PRO A 1 71 ? 0.135 -13.190 -16.040 1.00 96.56 71 PRO A CA 1
ATOM 557 C C . PRO A 1 71 ? -1.025 -12.791 -15.128 1.00 96.56 71 PRO A C 1
ATOM 559 O O . PRO A 1 71 ? -0.780 -12.346 -14.012 1.00 96.56 71 PRO A O 1
ATOM 562 N N . ASP A 1 72 ? -2.264 -13.041 -15.552 1.00 93.56 72 ASP A N 1
ATOM 563 C CA . ASP A 1 72 ? -3.509 -12.602 -14.885 1.00 93.56 72 ASP A CA 1
ATOM 564 C C . ASP A 1 72 ? -3.688 -13.065 -13.427 1.00 93.56 72 ASP A C 1
ATOM 566 O O . ASP A 1 72 ? -4.557 -12.571 -12.719 1.00 93.56 72 ASP A O 1
ATOM 570 N N . LYS A 1 73 ? -2.878 -14.022 -12.961 1.00 95.44 73 LYS A N 1
ATOM 571 C CA . LYS A 1 73 ? -2.883 -14.485 -11.562 1.00 95.44 73 LYS A CA 1
ATOM 572 C C . LYS A 1 73 ? -2.253 -13.494 -10.570 1.00 95.44 73 LYS A C 1
ATOM 574 O O . LYS A 1 73 ? -2.364 -13.709 -9.366 1.00 95.44 73 LYS A O 1
ATOM 579 N N . TYR A 1 74 ? -1.523 -12.506 -11.077 1.00 85.69 74 TYR A N 1
ATOM 580 C CA . TYR A 1 74 ? -0.966 -11.367 -10.342 1.00 85.69 74 TYR A CA 1
ATOM 581 C C . TYR A 1 74 ? -1.761 -10.127 -10.699 1.00 85.69 74 TYR A C 1
ATOM 583 O O . TYR A 1 74 ? -1.787 -9.176 -9.898 1.00 85.69 74 TYR A O 1
#

Organism: Jaculus jaculus (NCBI:txid51337)

pLDDT: mean 83.45, std 8.96, range [61.97, 96.56]

Sequence (74 aa):
MKLFTGLIFCSLVLGISGSWFSFVSEAYGDLREGLQSFFGRGDEDTMADQEANRWGRSGKDPNHFRPRGLPDKY

Radius of gyration: 17.06 Å; chains: 1; bounding box: 34×24×55 Å